Protein AF-A0A7Y3AT95-F1 (afdb_monomer)

Radius of gyration: 15.98 Å; Cα contacts (8 Å, |Δi|>4): 52; chains: 1; bounding box: 29×27×35 Å

pLDDT: mean 91.8, std 6.45, range [61.5, 97.94]

Solvent-accessible surface area (backbone atoms only — not comparable to full-atom values): 3784 Å² total; per-residue (Å²): 102,46,80,76,46,77,44,78,50,76,48,74,45,96,92,28,80,82,58,37,80,43,77,51,71,48,69,44,47,62,80,52,69,83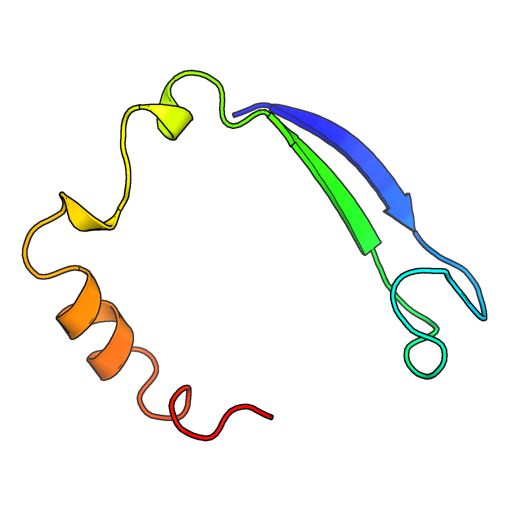,58,56,68,87,77,41,85,66,45,70,58,54,50,44,70,75,43,67,66,61,86,72,67,129

Sequence (58 aa):
MKIREINAMRGPNFWSIRRHKLIVMVLDLEEMEELPTNKIDGFADRIREMFPSMYSHR

Mean predicted aligned error: 4.83 Å

Structure (mmCIF, N/CA/C/O backbone):
data_AF-A0A7Y3AT95-F1
#
_entry.id   AF-A0A7Y3AT95-F1
#
loop_
_atom_site.group_PDB
_atom_site.id
_atom_site.type_symbol
_atom_site.label_atom_id
_atom_site.label_alt_id
_atom_site.label_comp_id
_atom_site.label_asym_id
_atom_site.label_entity_id
_atom_site.label_seq_id
_atom_site.pdbx_PDB_ins_code
_atom_site.Cartn_x
_atom_site.Cartn_y
_atom_site.Cartn_z
_atom_site.occupancy
_atom_site.B_iso_or_equiv
_atom_site.auth_seq_id
_atom_site.auth_comp_id
_atom_site.auth_asym_id
_atom_site.auth_atom_id
_atom_site.pdbx_PDB_model_num
ATOM 1 N N . MET A 1 1 ? -11.515 5.190 -1.281 1.00 94.50 1 MET A N 1
ATOM 2 C CA . MET A 1 1 ? -10.277 4.830 -2.002 1.00 94.50 1 MET A CA 1
ATOM 3 C C . MET A 1 1 ? -10.407 5.115 -3.488 1.00 94.50 1 MET A C 1
ATOM 5 O O . MET A 1 1 ? -11.371 4.676 -4.113 1.00 94.50 1 MET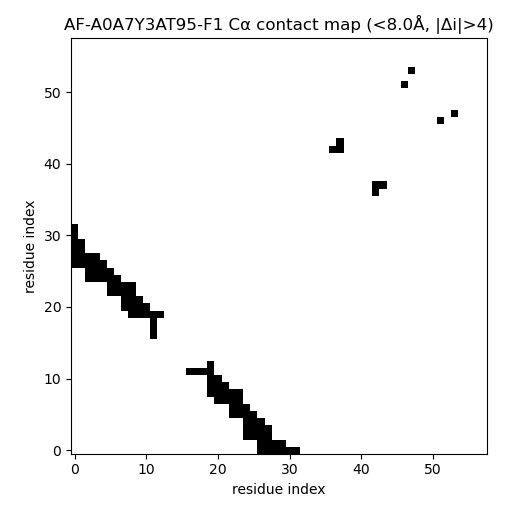 A O 1
ATOM 9 N N . LYS A 1 2 ? -9.374 5.720 -4.078 1.00 97.19 2 LYS A N 1
ATOM 10 C CA . LYS A 1 2 ? -9.303 6.021 -5.509 1.00 97.19 2 LYS A CA 1
ATOM 11 C C . LYS A 1 2 ? -7.898 5.792 -6.055 1.00 97.19 2 LYS A C 1
ATOM 13 O O . LYS A 1 2 ? -6.918 6.311 -5.529 1.00 97.19 2 LYS A O 1
ATOM 18 N N . ILE A 1 3 ? -7.787 5.044 -7.151 1.00 97.75 3 ILE A N 1
ATOM 19 C CA . ILE A 1 3 ? -6.510 4.914 -7.860 1.00 97.75 3 ILE A CA 1
ATOM 20 C C . ILE A 1 3 ? -6.265 6.205 -8.641 1.00 97.75 3 ILE A C 1
ATOM 22 O O . ILE A 1 3 ? -7.072 6.577 -9.493 1.00 97.75 3 ILE A O 1
ATOM 26 N N . ARG A 1 4 ? -5.161 6.896 -8.346 1.00 97.94 4 ARG A N 1
ATOM 27 C CA . ARG A 1 4 ? -4.781 8.138 -9.034 1.00 97.94 4 ARG A CA 1
ATOM 28 C C . ARG A 1 4 ? -3.936 7.866 -10.267 1.00 97.94 4 ARG A C 1
ATOM 30 O O . ARG A 1 4 ? -4.103 8.538 -11.277 1.00 97.94 4 ARG A O 1
ATOM 37 N N . GLU A 1 5 ? -3.048 6.882 -10.178 1.00 97.69 5 GLU A N 1
ATOM 38 C CA . GLU A 1 5 ? -2.105 6.559 -11.242 1.00 97.69 5 GLU A CA 1
ATOM 39 C C . GLU A 1 5 ? -1.682 5.090 -11.159 1.00 97.69 5 GLU A C 1
ATOM 41 O O . GLU A 1 5 ? -1.520 4.546 -10.064 1.00 97.69 5 GLU A O 1
ATOM 46 N N . ILE A 1 6 ? -1.484 4.455 -12.317 1.00 97.19 6 ILE A N 1
ATOM 47 C CA . ILE A 1 6 ? -0.880 3.126 -12.438 1.00 97.19 6 ILE A CA 1
ATOM 48 C C . ILE A 1 6 ? 0.166 3.181 -13.542 1.00 97.19 6 ILE A C 1
ATOM 50 O O . ILE A 1 6 ? -0.153 3.497 -14.685 1.00 97.19 6 ILE A O 1
ATOM 54 N N . ASN A 1 7 ? 1.393 2.784 -13.221 1.00 94.50 7 ASN A N 1
ATOM 55 C CA . ASN A 1 7 ? 2.483 2.707 -14.178 1.00 94.50 7 ASN A CA 1
ATOM 56 C C . ASN A 1 7 ? 3.099 1.309 -14.200 1.00 94.50 7 ASN A C 1
ATOM 58 O O . ASN A 1 7 ? 3.619 0.823 -13.194 1.00 94.50 7 ASN A O 1
ATOM 62 N N . ALA A 1 8 ? 3.099 0.678 -15.373 1.00 94.31 8 ALA A N 1
ATOM 63 C CA . ALA A 1 8 ? 3.844 -0.553 -15.609 1.00 94.31 8 ALA A CA 1
ATOM 64 C C . ALA A 1 8 ? 5.299 -0.217 -15.972 1.00 94.31 8 ALA A C 1
ATOM 66 O O . ALA A 1 8 ? 5.583 0.274 -17.066 1.00 94.31 8 ALA A O 1
ATOM 67 N N . MET A 1 9 ? 6.226 -0.482 -15.052 1.00 91.81 9 MET A N 1
ATOM 68 C CA . MET A 1 9 ? 7.655 -0.239 -15.245 1.00 91.81 9 MET A CA 1
ATOM 69 C C . MET A 1 9 ? 8.245 -1.220 -16.263 1.00 91.81 9 MET A C 1
ATOM 71 O O . MET A 1 9 ? 7.912 -2.409 -16.265 1.00 91.81 9 MET A O 1
ATOM 75 N N . ARG A 1 10 ? 9.156 -0.727 -17.110 1.00 86.50 10 ARG A N 1
ATOM 76 C CA . ARG A 1 10 ? 9.893 -1.528 -18.096 1.00 86.50 10 ARG A CA 1
ATOM 77 C C . ARG A 1 10 ? 11.395 -1.314 -17.909 1.00 86.50 10 ARG A C 1
ATOM 79 O O . ARG A 1 10 ? 11.882 -0.210 -18.114 1.00 86.50 10 ARG A O 1
ATOM 86 N N . GLY A 1 11 ? 12.119 -2.377 -17.559 1.00 85.69 11 GLY A N 1
ATOM 87 C CA . GLY A 1 11 ? 13.574 -2.329 -17.360 1.00 85.69 11 GLY A CA 1
ATOM 88 C C . GLY A 1 11 ? 13.992 -1.865 -15.955 1.00 85.69 11 GLY A C 1
ATOM 89 O O . GLY A 1 11 ? 13.177 -1.925 -15.024 1.00 85.69 11 GLY A O 1
ATOM 90 N N . PRO A 1 12 ? 15.263 -1.453 -15.774 1.00 87.88 12 PRO A N 1
ATOM 91 C CA . PRO A 1 12 ? 15.744 -0.896 -14.511 1.00 87.88 12 PRO A CA 1
ATOM 92 C C . PRO A 1 12 ? 14.895 0.307 -14.090 1.00 87.88 12 PRO A C 1
ATOM 94 O O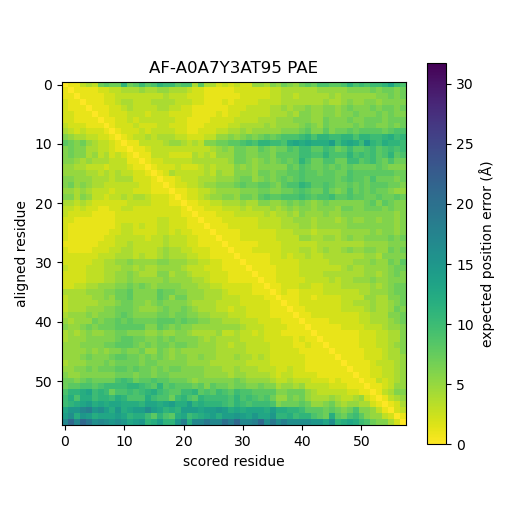 . PRO A 1 12 ? 14.610 1.182 -14.905 1.00 87.88 12 PRO A O 1
ATOM 97 N N . ASN A 1 13 ? 14.467 0.347 -12.829 1.00 89.88 13 ASN A N 1
ATOM 98 C CA . ASN A 1 13 ? 13.586 1.393 -12.313 1.00 89.88 13 ASN A CA 1
ATOM 99 C C . ASN A 1 13 ? 14.026 1.849 -10.916 1.00 89.88 13 ASN A C 1
ATOM 101 O O . ASN A 1 13 ? 14.822 1.182 -10.255 1.00 89.88 13 ASN A O 1
ATOM 105 N N . PHE A 1 14 ? 13.487 2.988 -10.472 1.00 88.56 14 PHE A N 1
ATOM 106 C CA . PHE A 1 14 ? 13.842 3.612 -9.194 1.00 88.56 14 PHE A CA 1
ATOM 107 C C . PHE A 1 14 ? 13.596 2.693 -7.985 1.00 88.56 14 PHE A C 1
ATOM 109 O O . PHE A 1 14 ? 14.388 2.675 -7.048 1.00 88.56 14 PHE A O 1
ATOM 116 N N . TRP A 1 15 ? 12.526 1.897 -8.021 1.00 90.44 15 TRP A N 1
ATOM 117 C CA . TRP A 1 15 ? 12.111 1.042 -6.906 1.00 90.44 15 TRP A CA 1
ATOM 118 C C . TRP A 1 15 ? 12.953 -0.223 -6.771 1.00 90.44 15 TRP A C 1
ATOM 120 O O . TRP A 1 15 ? 13.104 -0.770 -5.679 1.00 90.44 15 TRP A O 1
ATOM 130 N N . SER A 1 16 ? 13.490 -0.729 -7.880 1.00 87.81 16 SER A N 1
ATOM 131 C CA . SER A 1 16 ? 14.366 -1.887 -7.855 1.00 87.81 16 SER A CA 1
ATOM 132 C C . SER A 1 16 ? 15.285 -1.940 -9.062 1.00 87.81 16 SER A C 1
ATOM 134 O O . SER A 1 16 ? 14.850 -2.002 -10.211 1.00 87.81 16 SER A O 1
ATOM 136 N N . ILE A 1 17 ? 16.575 -2.080 -8.770 1.00 87.31 17 ILE A N 1
ATOM 137 C CA . ILE A 1 17 ? 17.602 -2.365 -9.775 1.00 87.31 17 ILE A CA 1
ATOM 138 C C . ILE A 1 17 ? 17.493 -3.817 -10.274 1.00 87.31 17 ILE A C 1
ATOM 140 O O . ILE A 1 17 ? 17.897 -4.109 -11.390 1.00 87.31 17 ILE A O 1
ATOM 144 N N . ARG A 1 18 ? 16.945 -4.740 -9.465 1.00 90.00 18 ARG A N 1
ATOM 145 C CA . ARG A 1 18 ? 16.877 -6.179 -9.794 1.00 90.00 18 ARG A CA 1
ATOM 146 C C . ARG A 1 18 ? 15.521 -6.619 -10.343 1.00 90.00 18 ARG A C 1
ATOM 148 O O . ARG A 1 18 ? 15.456 -7.538 -11.154 1.00 90.00 18 ARG A O 1
ATOM 155 N N . ARG A 1 19 ? 14.417 -6.015 -9.888 1.00 88.38 19 ARG A N 1
ATOM 156 C CA . ARG A 1 19 ? 13.058 -6.385 -10.317 1.00 88.38 19 ARG A CA 1
ATOM 157 C C . ARG A 1 19 ? 12.593 -5.459 -11.437 1.00 88.38 19 ARG A C 1
ATOM 159 O O . ARG A 1 19 ? 12.204 -4.323 -11.197 1.00 88.38 19 ARG A O 1
ATOM 166 N N . HIS A 1 20 ? 12.627 -5.970 -12.667 1.00 87.19 20 HIS A N 1
ATOM 167 C CA . HIS A 1 20 ? 12.362 -5.179 -13.879 1.00 87.19 20 HIS A CA 1
ATOM 168 C C . HIS A 1 20 ? 10.884 -5.164 -14.305 1.00 87.19 20 HIS A C 1
ATOM 170 O O . HIS A 1 20 ? 10.515 -4.422 -15.211 1.00 87.19 20 HIS A O 1
ATOM 176 N N . LYS A 1 21 ? 10.049 -6.016 -13.697 1.00 91.19 21 LYS A N 1
ATOM 177 C CA . LYS A 1 21 ? 8.607 -6.111 -13.956 1.00 91.19 21 LYS A CA 1
ATOM 1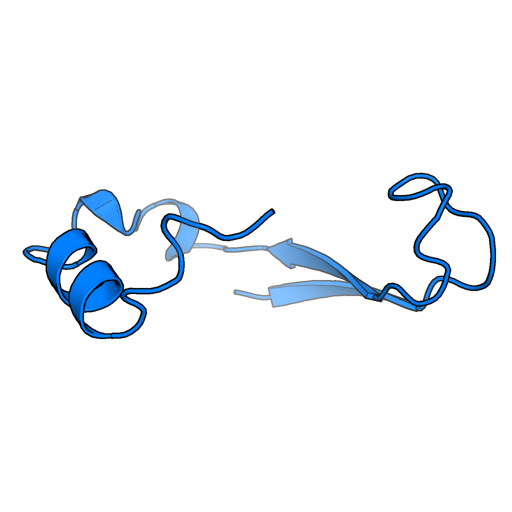78 C C . LYS A 1 21 ? 7.867 -5.688 -12.693 1.00 91.19 21 LYS A C 1
ATOM 180 O O . LYS A 1 21 ? 7.623 -6.518 -11.822 1.00 91.19 21 LYS A O 1
ATOM 185 N N . LEU A 1 22 ? 7.578 -4.397 -12.578 1.00 92.88 22 LEU A N 1
ATOM 186 C CA . LEU A 1 22 ? 6.858 -3.818 -11.445 1.00 92.88 22 LEU A CA 1
ATOM 187 C C . LEU A 1 22 ? 5.672 -3.002 -11.949 1.00 92.88 22 LEU A C 1
ATOM 189 O O . LEU A 1 22 ? 5.763 -2.342 -12.983 1.00 92.88 22 LEU A O 1
ATOM 193 N N . ILE A 1 23 ? 4.579 -3.033 -11.195 1.00 94.75 23 ILE A N 1
ATOM 194 C CA . ILE A 1 23 ? 3.459 -2.110 -11.356 1.00 94.75 23 ILE A CA 1
ATOM 195 C C . ILE A 1 23 ? 3.500 -1.180 -10.151 1.00 94.75 23 ILE A C 1
ATOM 197 O O . ILE A 1 23 ? 3.467 -1.641 -9.013 1.00 94.75 23 ILE A O 1
ATOM 201 N N . VAL A 1 24 ? 3.612 0.117 -10.408 1.00 94.62 24 VAL A N 1
ATOM 202 C CA . VAL A 1 24 ? 3.590 1.154 -9.378 1.00 94.62 24 VAL A CA 1
ATOM 203 C C . VAL A 1 24 ? 2.212 1.789 -9.408 1.00 94.62 24 VAL A C 1
ATOM 205 O O . VAL A 1 24 ? 1.754 2.202 -10.472 1.00 94.62 24 VAL A O 1
ATOM 208 N N . MET A 1 25 ? 1.556 1.855 -8.255 1.00 97.00 25 MET A N 1
ATOM 209 C CA . MET A 1 25 ? 0.232 2.448 -8.114 1.00 97.00 25 MET A CA 1
ATOM 210 C C . MET A 1 25 ? 0.280 3.551 -7.067 1.00 97.00 25 MET A C 1
ATOM 212 O O . MET A 1 25 ? 0.763 3.329 -5.958 1.00 97.00 25 MET A O 1
ATOM 216 N N . VAL A 1 26 ? -0.258 4.717 -7.416 1.00 96.62 26 VAL A N 1
ATOM 217 C CA . VAL A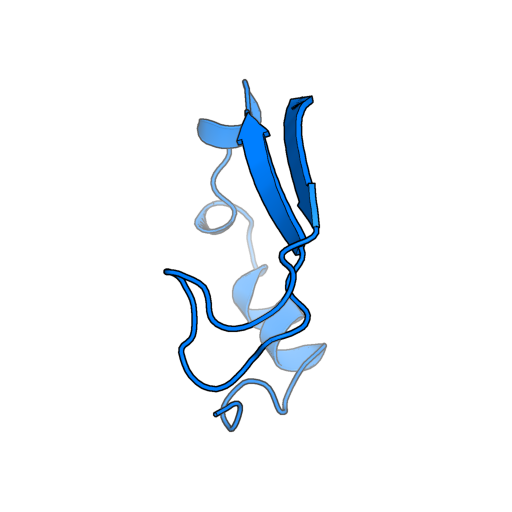 1 26 ? -0.531 5.786 -6.455 1.00 96.62 26 VAL A CA 1
ATOM 218 C C . VAL A 1 26 ? -2.001 5.696 -6.080 1.00 96.62 26 VAL A C 1
ATOM 220 O O . VAL A 1 26 ? -2.886 5.808 -6.934 1.00 96.62 26 VAL A O 1
ATOM 223 N N . LEU A 1 27 ? -2.247 5.458 -4.798 1.00 97.31 27 LEU A N 1
ATOM 22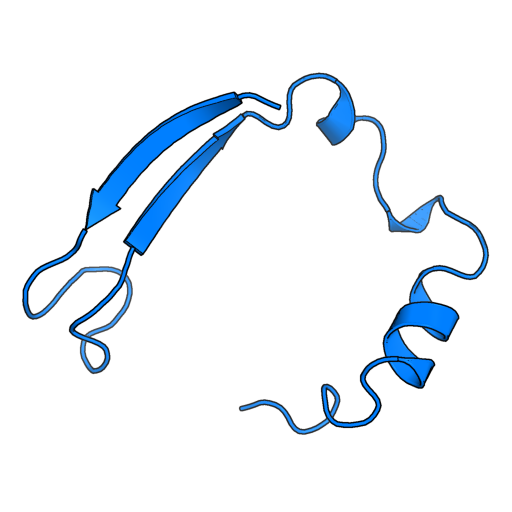4 C CA . LEU A 1 27 ? -3.565 5.185 -4.249 1.00 97.31 27 LEU A CA 1
ATOM 225 C C . LEU A 1 27 ? -3.925 6.269 -3.242 1.00 97.31 27 LEU A C 1
ATOM 227 O O . LEU A 1 27 ? -3.176 6.515 -2.303 1.00 97.31 27 LEU A O 1
ATOM 231 N N . ASP A 1 28 ? -5.073 6.895 -3.452 1.00 97.44 28 ASP A N 1
ATOM 232 C CA . ASP A 1 28 ? -5.701 7.772 -2.477 1.00 97.44 28 ASP A CA 1
ATOM 233 C C . ASP A 1 28 ? -6.578 6.918 -1.561 1.00 97.44 28 ASP A C 1
ATOM 235 O O . ASP A 1 28 ? -7.482 6.217 -2.036 1.00 97.44 28 ASP A O 1
ATOM 239 N N . LEU A 1 29 ? -6.283 6.912 -0.264 1.00 96.44 29 LEU A N 1
ATOM 240 C CA . LEU A 1 29 ? -7.069 6.150 0.704 1.00 96.44 29 LEU A CA 1
ATOM 241 C C . LEU A 1 29 ? -8.395 6.850 1.032 1.00 96.44 29 LEU A C 1
ATOM 243 O O . LEU A 1 29 ? -9.352 6.167 1.407 1.00 96.44 29 LEU A O 1
ATOM 247 N N . GLU A 1 30 ? -8.498 8.157 0.771 1.00 96.88 30 GLU A N 1
ATOM 248 C CA . GLU A 1 30 ? -9.636 9.001 1.141 1.00 96.88 30 GLU A CA 1
ATOM 249 C C . GLU A 1 30 ? -9.990 8.789 2.630 1.00 96.88 30 GLU A C 1
ATOM 251 O O . GLU A 1 30 ? -9.104 8.719 3.477 1.00 96.88 30 GLU A O 1
ATOM 256 N N . GLU A 1 31 ? -11.269 8.621 2.970 1.00 96.06 31 GLU A N 1
ATOM 257 C CA . GLU A 1 31 ? -11.739 8.438 4.354 1.00 96.06 31 GLU A CA 1
ATOM 258 C C . GLU A 1 31 ? -11.082 7.258 5.099 1.00 96.06 31 GLU A C 1
ATOM 260 O O . GLU A 1 31 ? -11.061 7.234 6.329 1.00 96.06 31 GLU A O 1
ATOM 265 N N . MET A 1 32 ? -10.520 6.274 4.384 1.00 93.94 32 MET A N 1
ATOM 266 C CA . MET A 1 32 ? -9.871 5.118 5.013 1.00 93.94 32 MET A CA 1
ATOM 267 C C . MET A 1 32 ? -8.534 5.454 5.678 1.00 93.94 32 MET A C 1
ATOM 269 O O . MET A 1 32 ? -8.073 4.668 6.503 1.00 93.94 32 MET A O 1
ATOM 273 N N . GLU A 1 33 ? -7.922 6.600 5.365 1.00 94.50 33 GLU A N 1
ATOM 274 C CA . GLU A 1 33 ? -6.722 7.070 6.069 1.00 94.50 33 GLU A CA 1
ATOM 275 C C . GLU A 1 33 ? -6.988 7.261 7.575 1.00 94.50 33 GLU A C 1
ATOM 277 O O . GLU A 1 33 ? -6.141 6.938 8.408 1.00 94.50 33 GLU A O 1
ATOM 282 N N . GLU A 1 34 ? -8.214 7.650 7.936 1.00 95.69 34 GLU A N 1
ATOM 283 C CA . GLU A 1 34 ? -8.650 7.861 9.323 1.00 95.69 34 GLU A CA 1
ATOM 284 C C . GLU A 1 34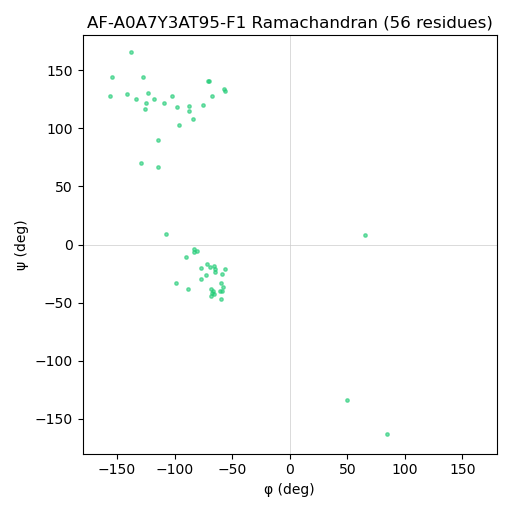 ? -9.075 6.567 10.046 1.00 95.69 34 GLU A C 1
ATOM 286 O O . GLU A 1 34 ? -9.322 6.557 11.261 1.00 95.69 34 GLU A O 1
ATOM 291 N N . LEU A 1 35 ? -9.130 5.446 9.320 1.00 94.56 35 LEU A N 1
ATOM 292 C CA . LEU A 1 35 ? -9.562 4.135 9.811 1.00 94.56 35 LEU A CA 1
ATOM 293 C C . LEU A 1 35 ? -8.398 3.130 9.799 1.00 94.56 35 LEU A C 1
ATOM 295 O O . LEU A 1 35 ? -8.420 2.152 9.045 1.00 94.56 35 LEU A O 1
ATOM 299 N N . PRO A 1 36 ? -7.363 3.331 10.636 1.00 94.12 36 PRO A N 1
ATOM 300 C CA . PRO A 1 36 ? -6.184 2.489 10.606 1.00 94.12 36 PRO A CA 1
ATOM 301 C C . PRO A 1 36 ? -6.491 1.089 11.144 1.00 94.12 36 PRO A C 1
ATOM 303 O O . PRO A 1 36 ? -7.178 0.895 12.151 1.00 94.12 36 PRO A O 1
ATOM 306 N N . THR A 1 37 ? -5.909 0.088 10.492 1.00 93.88 37 THR A N 1
ATOM 307 C CA . THR A 1 37 ? -6.202 -1.327 10.738 1.00 93.88 37 THR A CA 1
ATOM 308 C C . THR A 1 37 ? -5.785 -1.814 12.129 1.00 93.88 37 THR A C 1
ATOM 310 O O . THR A 1 37 ? -6.282 -2.829 12.607 1.00 93.88 37 THR A O 1
ATOM 313 N N . ASN A 1 38 ? -4.897 -1.089 12.814 1.00 93.50 38 ASN A N 1
ATOM 314 C CA . ASN A 1 38 ? -4.482 -1.402 14.182 1.00 93.50 38 ASN A CA 1
ATOM 315 C C . ASN A 1 38 ? -5.585 -1.168 15.229 1.00 93.50 38 ASN A C 1
ATOM 317 O O . ASN A 1 38 ? -5.485 -1.717 16.320 1.00 93.50 38 ASN A O 1
ATOM 321 N N . LYS A 1 39 ? -6.618 -0.375 14.913 1.00 95.25 39 LYS A N 1
ATOM 322 C CA . LYS A 1 39 ? -7.799 -0.183 15.770 1.00 95.25 39 LYS A CA 1
ATOM 323 C C . LYS A 1 39 ? -8.820 -1.318 15.636 1.00 95.25 39 LYS A C 1
ATOM 325 O O . LYS A 1 39 ? -9.824 -1.315 16.338 1.00 95.25 39 LYS A O 1
ATOM 330 N N . ILE A 1 40 ? -8.603 -2.259 14.714 1.00 95.38 40 ILE A N 1
ATOM 331 C CA . ILE A 1 40 ? -9.501 -3.393 14.501 1.00 95.38 40 ILE A CA 1
ATOM 332 C C . ILE A 1 40 ? -9.092 -4.532 15.435 1.00 95.38 40 ILE A C 1
ATOM 334 O O . ILE A 1 40 ? -8.031 -5.143 15.269 1.00 95.38 40 ILE A O 1
ATOM 338 N N . ASP A 1 41 ? -9.975 -4.868 16.368 1.00 97.31 41 ASP A N 1
ATOM 339 C CA . ASP A 1 41 ? -9.731 -5.929 17.341 1.00 97.31 41 ASP A CA 1
ATOM 340 C C . ASP A 1 41 ? -9.427 -7.278 16.672 1.00 97.31 41 ASP A C 1
ATOM 342 O O . ASP A 1 41 ? -10.077 -7.717 15.711 1.00 97.31 41 ASP A O 1
ATOM 346 N N . GLY A 1 42 ? -8.376 -7.933 17.172 1.00 95.88 42 GLY A N 1
ATOM 347 C CA . GLY A 1 42 ? -7.892 -9.230 16.695 1.00 95.88 42 GLY A CA 1
ATOM 348 C C . GLY A 1 42 ? -7.338 -9.234 15.266 1.00 95.88 42 GLY A C 1
ATOM 349 O O . GLY A 1 42 ? -7.071 -10.308 14.729 1.00 95.88 42 GLY A O 1
ATOM 350 N N . PHE A 1 43 ? -7.172 -8.076 14.610 1.00 94.88 43 PHE A N 1
ATOM 351 C CA . PHE A 1 43 ? -6.710 -8.034 13.219 1.00 94.88 43 PHE A CA 1
ATOM 352 C C . PHE A 1 43 ? -5.328 -8.668 13.042 1.00 94.88 43 PHE A C 1
ATOM 354 O O . PHE A 1 43 ? -5.143 -9.506 12.160 1.00 94.88 43 PHE A O 1
ATOM 361 N N . ALA A 1 44 ? -4.371 -8.314 13.904 1.00 91.88 44 ALA A N 1
ATOM 362 C CA . ALA A 1 44 ? -3.015 -8.849 13.826 1.00 91.88 44 ALA A CA 1
ATOM 363 C C . ALA A 1 44 ? -2.982 -10.378 13.991 1.00 91.88 44 ALA A C 1
ATOM 365 O O . ALA A 1 44 ? -2.254 -11.051 13.264 1.00 91.88 44 ALA A O 1
ATOM 366 N N . ASP A 1 45 ? -3.789 -10.930 14.900 1.00 94.31 45 ASP A N 1
ATOM 367 C CA . ASP A 1 45 ? -3.830 -12.372 15.159 1.00 94.31 45 ASP A CA 1
ATOM 368 C C . ASP A 1 45 ? -4.425 -13.139 13.979 1.00 94.31 45 ASP A C 1
ATOM 370 O O . ASP A 1 45 ? -3.815 -14.099 13.510 1.00 94.31 45 ASP A O 1
ATOM 374 N N . ARG A 1 46 ? -5.530 -12.643 13.402 1.00 94.81 46 ARG A N 1
ATOM 375 C CA . ARG A 1 46 ? -6.122 -13.229 12.189 1.00 94.81 46 ARG A CA 1
ATOM 376 C C . ARG A 1 46 ? -5.146 -13.237 11.014 1.00 94.81 46 ARG A C 1
ATOM 378 O O . ARG A 1 46 ? -5.092 -14.213 10.274 1.00 94.81 46 ARG A O 1
ATOM 385 N N . ILE A 1 47 ? -4.361 -12.172 10.838 1.00 93.12 47 ILE A N 1
ATOM 386 C CA . ILE A 1 47 ? -3.360 -12.103 9.763 1.00 93.12 47 ILE A CA 1
ATOM 387 C C . ILE A 1 47 ? -2.229 -13.115 9.977 1.00 93.12 47 ILE A C 1
ATOM 389 O O . ILE A 1 47 ? -1.794 -13.747 9.015 1.00 93.12 47 ILE A O 1
ATOM 393 N N . ARG A 1 48 ? -1.767 -13.300 11.219 1.00 91.50 48 ARG A N 1
ATOM 394 C CA . ARG A 1 48 ? -0.729 -14.293 11.547 1.00 91.50 48 ARG A CA 1
ATOM 395 C C . ARG A 1 48 ? -1.211 -15.718 11.320 1.00 91.50 48 ARG A C 1
ATOM 397 O O . ARG A 1 48 ? -0.459 -16.524 10.787 1.00 91.50 48 ARG A O 1
ATOM 404 N N . GLU A 1 49 ? -2.446 -16.014 11.713 1.00 94.88 49 GLU A N 1
ATOM 405 C CA . GLU A 1 49 ? -3.055 -17.328 11.510 1.00 94.88 49 GLU A CA 1
ATOM 406 C C . GLU A 1 49 ? -3.292 -17.614 10.023 1.00 94.88 49 GLU A C 1
ATOM 408 O O . GLU A 1 49 ? -3.002 -18.708 9.54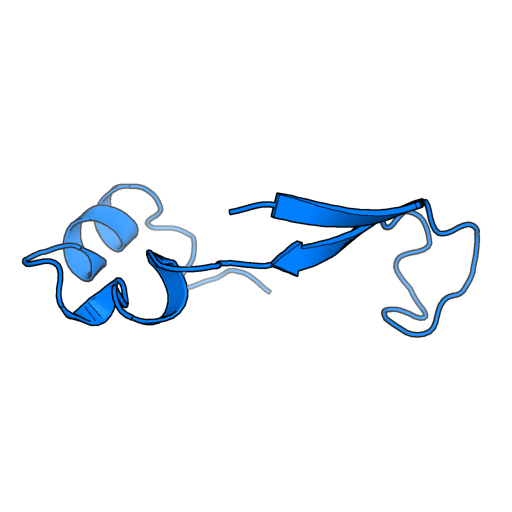7 1.00 94.88 49 GLU A O 1
ATOM 413 N N . MET A 1 50 ? -3.755 -16.611 9.271 1.00 94.75 50 MET A N 1
ATOM 414 C CA . MET A 1 50 ? -4.009 -16.739 7.835 1.00 94.75 50 MET A CA 1
ATOM 415 C C . MET A 1 50 ? -2.720 -16.900 7.022 1.00 94.75 50 MET A C 1
ATOM 417 O O . MET A 1 50 ? -2.692 -17.665 6.059 1.00 94.75 50 MET A O 1
ATOM 421 N N . PHE A 1 51 ? -1.647 -16.197 7.397 1.00 92.31 51 PHE A N 1
ATOM 422 C CA . PHE A 1 51 ? -0.370 -16.233 6.685 1.00 92.31 51 PHE A CA 1
ATOM 423 C C . PHE A 1 51 ? 0.811 -16.511 7.627 1.00 92.31 51 PHE A C 1
ATOM 425 O O . PHE A 1 51 ? 1.681 -15.653 7.827 1.00 92.31 51 PHE A O 1
ATOM 432 N N . PRO A 1 52 ? 0.912 -17.739 8.160 1.00 88.31 52 PRO A N 1
ATOM 433 C CA . PRO A 1 52 ? 1.909 -18.082 9.172 1.00 88.31 52 PRO A CA 1
ATOM 434 C C . PRO A 1 52 ? 3.349 -17.999 8.646 1.00 88.31 52 PRO A C 1
ATOM 436 O O . PRO A 1 52 ? 4.284 -17.829 9.422 1.00 88.31 52 PRO A O 1
ATOM 439 N N . SER A 1 53 ? 3.560 -18.063 7.327 1.00 89.94 53 SER A N 1
ATOM 440 C CA . SER A 1 53 ? 4.888 -17.935 6.714 1.00 89.94 53 SER A CA 1
ATOM 441 C C . SER A 1 53 ? 5.352 -16.490 6.494 1.00 89.94 53 SER A C 1
ATOM 443 O O . SER A 1 53 ? 6.477 -16.292 6.046 1.00 89.94 53 SER A O 1
ATOM 445 N N . MET A 1 54 ? 4.541 -15.459 6.774 1.00 84.06 54 MET A N 1
ATOM 446 C CA . MET A 1 54 ? 4.984 -14.067 6.564 1.00 84.06 54 MET A CA 1
ATOM 447 C C . MET A 1 54 ? 6.145 -13.658 7.474 1.00 84.06 54 MET A C 1
ATOM 449 O O . MET A 1 54 ? 6.926 -12.790 7.097 1.00 84.06 54 MET A O 1
ATOM 453 N N . TYR A 1 55 ? 6.321 -14.323 8.619 1.00 76.00 55 TYR A N 1
ATOM 454 C CA . TYR A 1 55 ? 7.466 -14.103 9.508 1.00 76.00 55 TYR A CA 1
ATOM 455 C C . TYR A 1 55 ? 8.823 -14.360 8.844 1.00 76.00 55 TYR A C 1
ATOM 457 O O . TYR A 1 55 ? 9.830 -13.806 9.276 1.00 76.00 55 TYR A O 1
ATOM 465 N N . SER A 1 56 ? 8.862 -15.201 7.809 1.00 80.75 56 SER A N 1
ATOM 466 C CA . SER A 1 56 ? 10.083 -15.565 7.089 1.00 80.75 56 SER A CA 1
ATOM 467 C C . SER A 1 56 ? 10.174 -14.942 5.693 1.00 80.75 56 SER A C 1
ATOM 469 O O . SER A 1 56 ? 11.079 -15.293 4.931 1.00 80.75 56 SER A O 1
ATOM 471 N N . HIS A 1 57 ? 9.269 -14.019 5.341 1.00 73.56 57 HIS A N 1
ATOM 472 C CA . HIS A 1 57 ? 9.300 -13.364 4.036 1.00 73.56 57 HIS A CA 1
ATOM 473 C C . HIS A 1 57 ? 10.538 -12.454 3.917 1.00 73.56 57 HIS A C 1
ATOM 475 O O . HIS A 1 57 ? 10.802 -11.643 4.804 1.00 73.56 57 HIS A O 1
ATOM 481 N N . ARG A 1 58 ? 11.317 -12.633 2.841 1.00 61.50 58 ARG A N 1
ATOM 482 C CA . ARG A 1 58 ? 12.554 -11.890 2.535 1.00 61.50 58 ARG A CA 1
ATOM 483 C C . ARG A 1 58 ? 12.341 -10.833 1.460 1.00 61.50 58 ARG A C 1
ATOM 485 O O . ARG A 1 58 ? 11.678 -11.150 0.446 1.00 61.50 58 ARG A O 1
#

Secondary structure (DSSP, 8-st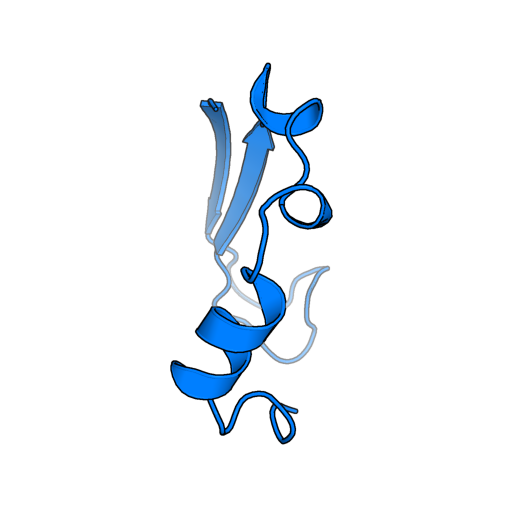ate):
-EEEEEEE--SSBTTBSS----EEEEEE-GGGGGS-GGGSTTHHHHHHHH-GGGGG--

Foldseek 3Di:
DDWPDKDFAAAQDPVDNPDRTDIDTDDDCPPCVVVDPVPPPCSVVVVCVVCVCPVVDD

Nearest PDB structures (foldseek):
  7lgj-assembly1_A  TM=7.276E-01  e=1.531E-03  Synechocystis sp. PCC 6714
  7txv-assembly1_A  TM=7.222E-01  e=1.868E-03  Synechocystis sp. PCC 6714
  7lg5-assembly1_A  TM=7.321E-01  e=2.279E-03  Synechocystis sp. PCC 6714